Protein AF-A0A2A3YDX1-F1 (afdb_monomer_lite)

pLDDT: mean 82.92, std 11.19, range [50.38, 96.31]

Radius of gyration: 24.69 Å; chains: 1; bounding box: 60×37×72 Å

Foldseek 3Di:
DDPDDPVRVVVCVVVVVVVVVVVVVVVVVVVVVVVVVVVLVVVLVQLLCLLQQDDDPPHGDDLVSNLVSLLVLLVSLLVDVVSVVVNLVSLVVSLVVLVVDPDPSSVSSNVSSVVSNVSNVVCVVVVPD

Structure (mmCIF, N/CA/C/O backbone):
data_AF-A0A2A3YDX1-F1
#
_entry.id   AF-A0A2A3YDX1-F1
#
loop_
_atom_site.group_PDB
_atom_site.id
_atom_site.type_symbol
_atom_site.label_atom_id
_atom_site.label_alt_id
_atom_site.label_comp_id
_atom_site.label_asym_id
_atom_site.label_entity_id
_atom_site.label_seq_id
_atom_site.pdbx_PDB_ins_code
_atom_site.Cartn_x
_atom_site.Cartn_y
_atom_site.Cartn_z
_atom_site.occupancy
_atom_site.B_iso_or_equiv
_atom_site.auth_seq_id
_atom_site.auth_comp_id
_atom_site.auth_asym_id
_atom_site.auth_atom_id
_atom_site.pdbx_PDB_model_num
ATOM 1 N N . MET A 1 1 ? -28.338 -17.260 52.383 1.00 50.38 1 MET A N 1
ATOM 2 C CA . MET A 1 1 ? -29.491 -17.445 51.482 1.00 50.38 1 MET A CA 1
ATOM 3 C C . MET A 1 1 ? -30.016 -16.047 51.216 1.00 50.38 1 MET A C 1
ATOM 5 O O . MET A 1 1 ? -30.399 -15.392 52.172 1.00 50.38 1 MET A O 1
ATOM 9 N N . PHE A 1 2 ? -29.828 -15.515 50.007 1.00 51.97 2 PHE A N 1
ATOM 10 C CA . PHE A 1 2 ? -30.260 -14.153 49.682 1.00 51.97 2 PHE A CA 1
ATOM 11 C C . PHE A 1 2 ? -31.759 -14.204 49.363 1.00 51.97 2 PHE A C 1
ATOM 13 O O . PHE A 1 2 ? -32.132 -14.777 48.342 1.00 51.97 2 PHE A O 1
ATOM 20 N N . ASP A 1 3 ? -32.601 -13.673 50.253 1.00 59.47 3 ASP A N 1
ATOM 21 C CA . ASP A 1 3 ? -34.030 -13.461 49.990 1.00 59.47 3 ASP A CA 1
ATOM 22 C C . ASP A 1 3 ? -34.169 -12.280 49.024 1.00 59.47 3 ASP A C 1
ATOM 24 O O . ASP A 1 3 ? -34.226 -11.125 49.436 1.00 59.47 3 ASP A O 1
ATOM 28 N N . MET A 1 4 ? -34.143 -12.571 47.723 1.00 60.75 4 MET A N 1
ATOM 29 C CA . MET A 1 4 ? -34.443 -11.590 46.682 1.00 60.75 4 MET A CA 1
ATOM 30 C C . MET A 1 4 ? -35.931 -11.641 46.345 1.00 60.75 4 MET A C 1
ATOM 32 O O . MET A 1 4 ? -36.478 -12.710 46.063 1.00 60.75 4 MET A O 1
ATOM 36 N N . ASN A 1 5 ? -36.585 -10.481 46.320 1.00 73.88 5 ASN A N 1
ATOM 37 C CA . ASN A 1 5 ? -37.975 -10.385 45.876 1.00 73.88 5 ASN A CA 1
ATOM 38 C C . ASN A 1 5 ? -38.055 -10.635 44.355 1.00 73.88 5 ASN A C 1
ATOM 40 O O . ASN A 1 5 ? -37.129 -10.322 43.608 1.00 73.88 5 ASN A O 1
ATOM 44 N N . THR A 1 6 ? -39.181 -11.157 43.864 1.00 67.25 6 THR A N 1
ATOM 45 C CA . THR A 1 6 ? -39.428 -11.483 42.445 1.00 67.25 6 THR A CA 1
ATOM 46 C C . THR A 1 6 ? -39.065 -10.331 41.491 1.00 67.25 6 THR A C 1
ATOM 48 O O . THR A 1 6 ? -38.563 -10.569 40.396 1.00 67.25 6 THR A O 1
ATOM 51 N N . GLY A 1 7 ? -39.247 -9.073 41.919 1.00 60.12 7 GLY A N 1
ATOM 52 C CA . GLY A 1 7 ? -38.838 -7.883 41.159 1.00 60.12 7 GLY A CA 1
ATOM 53 C C . GLY A 1 7 ? -37.319 -7.685 41.044 1.00 60.12 7 GLY A C 1
ATOM 54 O O . GLY A 1 7 ? -36.833 -7.267 39.996 1.00 60.12 7 GLY A O 1
ATOM 55 N N . GLU A 1 8 ? -36.548 -8.041 42.071 1.00 58.56 8 GLU A N 1
ATOM 56 C CA . GLU A 1 8 ? -35.080 -7.962 42.060 1.00 58.56 8 GLU A CA 1
ATOM 57 C C . GLU A 1 8 ? -34.471 -9.066 41.187 1.00 58.56 8 GLU A C 1
ATOM 59 O O . GLU A 1 8 ? -33.494 -8.831 40.478 1.00 58.56 8 GLU A O 1
ATOM 64 N N . ILE A 1 9 ? -35.095 -10.249 41.161 1.00 61.47 9 ILE A N 1
ATOM 65 C CA . ILE A 1 9 ? -34.706 -11.366 40.284 1.00 61.47 9 ILE A CA 1
ATOM 66 C C . ILE A 1 9 ? -34.853 -10.971 38.806 1.00 61.47 9 ILE A C 1
ATOM 68 O O . ILE A 1 9 ? -33.957 -11.228 38.001 1.00 61.47 9 ILE A O 1
ATOM 72 N N . VAL A 1 10 ? -35.946 -10.291 38.449 1.00 61.84 10 VAL A N 1
ATOM 73 C CA . VAL A 1 10 ? -36.193 -9.818 37.076 1.00 61.84 10 VAL A CA 1
ATOM 74 C C . VAL A 1 10 ? -35.202 -8.722 36.667 1.00 61.84 10 VAL A C 1
ATOM 76 O O . VAL A 1 10 ? -34.697 -8.754 35.546 1.00 61.84 10 VAL A O 1
ATOM 79 N N . ILE A 1 11 ? -34.857 -7.793 37.568 1.00 61.94 11 ILE A N 1
ATOM 80 C CA . ILE A 1 11 ? -33.863 -6.737 37.299 1.00 61.94 11 ILE A CA 1
ATOM 81 C C . ILE A 1 11 ? -32.460 -7.325 37.109 1.00 61.94 11 ILE A C 1
ATOM 83 O O . ILE A 1 11 ? -31.754 -6.920 36.187 1.00 61.94 11 ILE A O 1
ATOM 87 N N . VAL A 1 12 ? -32.056 -8.303 37.926 1.00 62.94 12 VAL A N 1
ATOM 88 C CA . VAL A 1 12 ? -30.748 -8.965 37.788 1.00 62.94 12 VAL A CA 1
ATOM 89 C C . VAL A 1 12 ? -30.669 -9.781 36.494 1.00 62.94 12 VAL A C 1
ATOM 91 O O . VAL A 1 12 ? -29.654 -9.720 35.799 1.00 62.94 12 VAL A O 1
ATOM 94 N N . LEU A 1 13 ? -31.741 -10.485 36.113 1.00 61.59 13 LEU A N 1
ATOM 95 C CA . LEU A 1 13 ? -31.802 -11.230 34.849 1.00 61.59 13 LEU A CA 1
ATOM 96 C C . LEU A 1 13 ? -31.767 -10.302 33.623 1.00 61.59 13 LEU A C 1
ATOM 98 O O . LEU A 1 13 ? -30.985 -10.534 32.698 1.00 61.59 13 LEU A O 1
ATOM 102 N N . LEU A 1 14 ? -32.556 -9.223 33.623 1.00 62.81 14 LEU A N 1
ATOM 103 C CA . LEU A 1 14 ? -32.562 -8.241 32.534 1.00 62.81 14 LEU A CA 1
ATOM 104 C C . LEU A 1 14 ? -31.230 -7.482 32.453 1.00 62.81 14 LEU A C 1
ATOM 106 O O . LEU A 1 14 ? -30.661 -7.362 31.368 1.00 62.81 14 LEU A O 1
ATOM 110 N N . GLY A 1 15 ? -30.678 -7.052 33.589 1.00 64.62 15 GLY A N 1
ATOM 111 C CA . GLY A 1 15 ? -29.380 -6.380 33.662 1.00 64.62 15 GLY A CA 1
ATOM 112 C C . GLY A 1 15 ? -28.228 -7.271 33.192 1.00 64.62 15 GLY A C 1
ATOM 113 O O . GLY A 1 15 ? -27.413 -6.842 32.376 1.00 64.62 15 GLY A O 1
ATOM 114 N N . GLY A 1 16 ? -28.198 -8.535 33.623 1.00 68.25 16 GLY A N 1
ATOM 115 C CA . GLY A 1 16 ? -27.203 -9.514 33.182 1.00 68.25 16 GLY A CA 1
ATOM 116 C C . GLY A 1 16 ? -27.280 -9.804 31.681 1.00 68.25 16 GLY A C 1
ATOM 117 O O . GLY A 1 16 ? -26.248 -9.850 31.012 1.00 68.25 16 GLY A O 1
ATOM 118 N N . SER A 1 17 ? -28.491 -9.925 31.126 1.00 73.31 17 SER A N 1
ATOM 119 C CA . SER A 1 17 ? -28.686 -10.161 29.688 1.00 73.31 17 SER A CA 1
ATOM 120 C C . SER A 1 17 ? -28.241 -8.977 28.817 1.00 73.31 17 SER A C 1
ATOM 122 O O . SER A 1 17 ? -27.595 -9.182 27.789 1.00 73.31 17 SER A O 1
ATOM 124 N N . LEU A 1 18 ? -28.489 -7.738 29.257 1.00 75.19 18 LEU A N 1
ATOM 125 C CA . LEU A 1 18 ? -28.036 -6.523 28.572 1.00 75.19 18 LEU A CA 1
ATOM 126 C C . LEU A 1 18 ? -26.511 -6.369 28.618 1.00 75.19 18 LEU A C 1
ATOM 128 O O . LEU A 1 18 ? -25.897 -6.036 27.604 1.00 75.19 18 LEU A O 1
ATOM 132 N N . ILE A 1 19 ? -25.887 -6.654 29.766 1.00 75.38 19 ILE A N 1
ATOM 133 C CA . ILE A 1 19 ? -24.423 -6.641 29.905 1.00 75.38 19 ILE A CA 1
ATOM 134 C C . ILE A 1 19 ? -23.798 -7.721 29.013 1.00 75.38 19 ILE A C 1
ATOM 136 O O . ILE A 1 19 ? -22.836 -7.441 28.299 1.00 75.38 19 ILE A O 1
ATOM 140 N N . GLY A 1 20 ? -24.369 -8.930 28.998 1.00 75.31 20 GLY A N 1
ATOM 141 C CA . GLY A 1 20 ? -23.942 -10.009 28.108 1.00 75.31 20 GLY A CA 1
ATOM 142 C C . GLY A 1 20 ? -24.018 -9.604 26.635 1.00 75.31 20 GLY A C 1
ATOM 143 O O . GLY A 1 20 ? -23.028 -9.723 25.915 1.00 75.31 20 GLY A O 1
ATOM 144 N N . ALA A 1 21 ? -25.148 -9.038 26.203 1.00 75.75 21 ALA A N 1
ATOM 145 C CA . ALA A 1 21 ? -25.335 -8.559 24.835 1.00 75.75 21 ALA A CA 1
ATOM 146 C C . ALA A 1 21 ? -24.336 -7.452 24.452 1.00 75.75 21 ALA A C 1
ATOM 148 O O . ALA A 1 21 ? -23.767 -7.486 23.359 1.00 75.75 21 ALA A O 1
ATOM 149 N N . LEU A 1 22 ? -24.071 -6.500 25.355 1.00 79.56 22 LEU A N 1
ATOM 150 C CA . LEU A 1 22 ? -23.093 -5.434 25.134 1.00 79.56 22 LEU A CA 1
ATOM 151 C C . LEU A 1 22 ? -21.670 -5.989 25.001 1.00 79.56 22 LEU A C 1
ATOM 153 O O . LEU A 1 22 ? -20.940 -5.596 24.093 1.00 79.56 22 LEU A O 1
ATOM 157 N N . LEU A 1 23 ? -21.274 -6.920 25.871 1.00 76.06 23 LEU A N 1
ATOM 158 C CA . LEU A 1 23 ? -19.959 -7.557 25.803 1.00 76.06 23 LEU A CA 1
ATOM 159 C C . LEU A 1 23 ? -19.790 -8.350 24.504 1.00 76.06 23 LEU A C 1
ATOM 161 O O . LEU A 1 23 ? -18.762 -8.206 23.846 1.00 76.06 23 LEU A O 1
ATOM 165 N N . THR A 1 24 ? -20.801 -9.119 24.091 1.00 81.69 24 THR A N 1
ATOM 166 C CA . THR A 1 24 ? -20.793 -9.837 22.807 1.00 81.69 24 THR A CA 1
ATOM 167 C C . THR A 1 24 ? -20.725 -8.880 21.618 1.00 81.69 24 THR A C 1
ATOM 169 O O . THR A 1 24 ? -19.985 -9.127 20.668 1.00 81.69 24 THR A O 1
ATOM 172 N N . TYR A 1 25 ? -21.441 -7.756 21.661 1.00 78.56 25 TYR A N 1
ATOM 173 C CA . TYR A 1 25 ? -21.353 -6.730 20.624 1.00 78.56 25 TYR A CA 1
ATOM 174 C C . TYR A 1 25 ? -19.947 -6.112 20.549 1.00 78.56 25 TYR A C 1
ATOM 176 O O . TYR A 1 25 ? -19.374 -5.976 19.465 1.00 78.56 25 TYR A O 1
ATOM 184 N N . LEU A 1 26 ? -19.341 -5.783 21.692 1.00 76.19 26 LEU A N 1
ATOM 185 C CA . LEU A 1 26 ? -17.984 -5.234 21.753 1.00 76.19 26 LEU A CA 1
ATOM 186 C C . LEU A 1 26 ? -16.928 -6.236 21.264 1.00 76.19 26 LEU A C 1
ATOM 188 O O . LEU A 1 26 ? -15.986 -5.849 20.573 1.00 76.19 26 LEU A O 1
ATOM 192 N N . THR A 1 27 ? -17.063 -7.524 21.579 1.00 79.88 27 THR A N 1
ATOM 193 C CA . THR A 1 27 ? -16.132 -8.549 21.084 1.00 79.88 27 THR A CA 1
ATOM 194 C C . THR A 1 27 ? -16.317 -8.806 19.591 1.00 79.88 27 THR A C 1
ATOM 196 O O . THR A 1 27 ? -15.327 -8.822 18.861 1.00 79.88 27 THR A O 1
ATOM 199 N N . ALA A 1 28 ? -17.557 -8.907 19.107 1.00 74.31 28 ALA A N 1
ATOM 200 C CA . ALA A 1 28 ? -17.856 -9.105 17.690 1.00 74.31 28 ALA A CA 1
ATOM 201 C C . ALA A 1 28 ? -17.382 -7.927 16.821 1.00 74.31 28 ALA A C 1
ATOM 203 O O . ALA A 1 28 ? -16.804 -8.127 15.752 1.00 74.31 28 ALA A O 1
ATOM 204 N N . THR A 1 29 ? -17.561 -6.688 17.289 1.00 82.38 29 THR A N 1
ATOM 205 C CA . THR A 1 29 ? -17.070 -5.495 16.578 1.00 82.38 29 THR A CA 1
ATOM 206 C C . THR A 1 29 ? -15.543 -5.427 16.545 1.00 82.38 29 THR A C 1
ATOM 208 O O . THR A 1 29 ? -14.973 -5.061 15.514 1.00 82.38 29 THR A O 1
ATOM 211 N N . ARG A 1 30 ? -14.860 -5.835 17.624 1.00 82.62 30 ARG A N 1
ATOM 212 C CA . ARG A 1 30 ? -13.392 -5.956 17.648 1.00 82.62 30 ARG A CA 1
ATOM 213 C C . ARG A 1 30 ? -12.888 -7.032 16.690 1.00 82.62 30 ARG A C 1
ATOM 215 O O . ARG A 1 30 ? -11.936 -6.762 15.960 1.00 82.62 30 ARG A O 1
ATOM 222 N N . ASP A 1 31 ? -13.525 -8.202 16.653 1.00 86.50 31 ASP A N 1
ATOM 223 C CA . ASP A 1 31 ? -13.165 -9.275 15.717 1.00 86.50 31 ASP A CA 1
ATOM 224 C C . ASP A 1 31 ? -13.343 -8.820 14.263 1.00 86.50 31 ASP A C 1
ATOM 226 O O . ASP A 1 31 ? -12.435 -8.948 13.441 1.00 86.50 31 ASP A O 1
ATOM 230 N N . LEU A 1 32 ? -14.468 -8.170 13.952 1.00 84.62 32 LEU A N 1
ATOM 231 C CA . LEU A 1 32 ? -14.715 -7.629 12.618 1.00 84.62 32 LEU A CA 1
ATOM 232 C C . LEU A 1 32 ? -13.668 -6.579 12.216 1.00 84.62 32 LEU A C 1
ATOM 234 O O . LEU A 1 32 ? -13.176 -6.593 11.086 1.00 84.62 32 LEU A O 1
ATOM 238 N N . ALA A 1 33 ? -13.301 -5.679 13.133 1.00 82.31 33 ALA A N 1
ATOM 239 C CA . ALA A 1 33 ? -12.265 -4.680 12.888 1.00 82.31 33 ALA A CA 1
ATOM 240 C C . ALA A 1 33 ? -10.888 -5.322 12.645 1.00 82.31 33 ALA A C 1
ATOM 242 O O . ALA A 1 33 ? -10.161 -4.891 11.748 1.00 82.31 33 ALA A O 1
ATOM 243 N N . LEU A 1 34 ? -10.538 -6.365 13.405 1.00 83.56 34 LEU A N 1
ATOM 244 C CA . LEU A 1 34 ? -9.297 -7.122 13.224 1.00 83.56 34 LEU A CA 1
ATOM 245 C C . LEU A 1 34 ? -9.271 -7.848 11.878 1.00 83.56 34 LEU A C 1
ATOM 247 O O . LEU A 1 34 ? -8.295 -7.712 11.144 1.00 83.56 34 LEU A O 1
ATOM 251 N N . ARG A 1 35 ? -10.353 -8.538 11.501 1.00 88.69 35 ARG A N 1
ATOM 252 C CA . ARG A 1 35 ? -10.465 -9.211 10.196 1.00 88.69 35 ARG A CA 1
ATOM 253 C C . ARG A 1 35 ? -10.277 -8.245 9.037 1.00 88.69 35 ARG A C 1
ATOM 255 O O . ARG A 1 35 ? -9.497 -8.534 8.135 1.00 88.69 35 ARG A O 1
ATOM 262 N N . ARG A 1 36 ? -10.932 -7.081 9.085 1.00 86.56 36 ARG A N 1
ATOM 263 C CA . ARG A 1 36 ? -10.769 -6.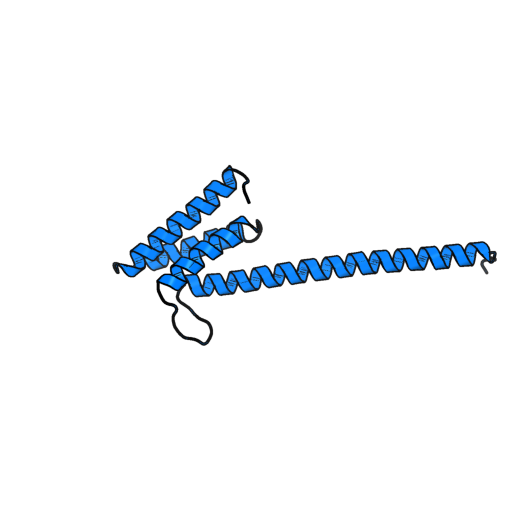036 8.062 1.00 86.56 36 ARG A CA 1
ATOM 264 C C . ARG A 1 36 ? -9.322 -5.560 7.973 1.00 86.56 36 ARG A C 1
ATOM 266 O O . ARG A 1 36 ? -8.795 -5.444 6.876 1.00 86.56 36 ARG A O 1
ATOM 273 N N . ARG A 1 37 ? -8.650 -5.347 9.111 1.00 85.75 37 ARG A N 1
ATOM 274 C CA . ARG A 1 37 ? -7.225 -4.976 9.121 1.00 85.75 37 ARG A CA 1
ATOM 275 C C . ARG A 1 37 ? -6.336 -6.060 8.522 1.00 85.75 37 ARG A C 1
ATOM 277 O O . ARG A 1 37 ? -5.472 -5.737 7.716 1.00 85.75 37 ARG A O 1
ATOM 284 N N . MET A 1 38 ? -6.548 -7.326 8.881 1.00 87.81 38 MET A N 1
ATOM 285 C CA . MET A 1 38 ? -5.783 -8.433 8.300 1.00 87.81 38 MET A CA 1
ATOM 286 C C . MET A 1 38 ? -5.993 -8.530 6.787 1.00 87.81 38 MET A C 1
ATOM 288 O O . MET A 1 38 ? -5.026 -8.719 6.058 1.00 87.81 38 MET A O 1
ATOM 292 N N . GLN A 1 39 ? -7.227 -8.339 6.309 1.00 90.88 39 GLN A N 1
ATOM 293 C CA . GLN A 1 39 ? -7.529 -8.295 4.876 1.00 90.88 39 GLN A CA 1
ATOM 294 C C . GLN A 1 39 ? -6.792 -7.150 4.172 1.00 90.88 39 GLN A C 1
ATOM 296 O O . GLN A 1 39 ? -6.198 -7.373 3.122 1.00 90.88 39 GLN A O 1
ATOM 301 N N . THR A 1 40 ? -6.769 -5.945 4.750 1.00 88.38 40 THR A N 1
ATOM 302 C CA . THR A 1 40 ? -6.011 -4.820 4.182 1.00 88.38 40 THR A CA 1
ATOM 303 C C . THR A 1 40 ? -4.514 -5.125 4.110 1.00 88.38 40 THR A C 1
ATOM 305 O O . THR A 1 40 ? -3.881 -4.818 3.103 1.00 88.38 40 THR A O 1
ATOM 308 N N . ILE A 1 41 ? -3.945 -5.753 5.145 1.00 89.44 41 ILE A N 1
ATOM 309 C CA . ILE A 1 41 ? -2.528 -6.147 5.167 1.00 89.44 41 ILE A CA 1
ATOM 310 C C . ILE A 1 41 ? -2.233 -7.193 4.085 1.00 89.44 41 ILE A C 1
ATOM 312 O O . ILE A 1 41 ? -1.256 -7.049 3.358 1.00 89.44 41 ILE A O 1
ATOM 316 N N . ASP A 1 42 ? -3.079 -8.212 3.939 1.00 91.25 42 ASP A N 1
ATOM 317 C CA . ASP A 1 42 ? -2.918 -9.235 2.899 1.00 91.25 42 ASP A CA 1
ATOM 318 C C . ASP A 1 42 ? -2.982 -8.620 1.491 1.00 91.25 42 ASP A C 1
ATOM 320 O O . ASP A 1 42 ? -2.112 -8.859 0.653 1.00 91.25 42 ASP A O 1
ATOM 324 N N . ILE A 1 43 ? -3.951 -7.730 1.249 1.00 91.00 43 ILE A N 1
ATOM 325 C CA . ILE A 1 43 ? -4.041 -6.971 -0.006 1.00 91.00 43 ILE A CA 1
ATOM 326 C C . ILE A 1 43 ? -2.767 -6.148 -0.226 1.00 91.00 43 ILE A C 1
ATOM 328 O O . ILE A 1 43 ? -2.205 -6.182 -1.320 1.00 91.00 43 ILE A O 1
ATOM 332 N N . PHE A 1 44 ? -2.282 -5.446 0.800 1.00 92.25 44 PHE A N 1
ATOM 333 C CA . PHE A 1 44 ? -1.059 -4.653 0.717 1.00 92.25 44 PHE A CA 1
ATOM 334 C C . PHE A 1 44 ? 0.155 -5.507 0.323 1.00 92.25 44 PHE A C 1
ATOM 336 O O . PHE A 1 44 ? 0.896 -5.120 -0.579 1.00 92.25 44 PHE A O 1
ATOM 343 N N . LEU A 1 45 ? 0.332 -6.685 0.928 1.00 90.88 45 LEU A N 1
ATOM 344 C CA . LEU A 1 45 ? 1.441 -7.590 0.608 1.00 90.88 45 LEU A CA 1
ATOM 345 C C . LEU A 1 45 ? 1.364 -8.120 -0.829 1.00 90.88 45 LEU A C 1
ATOM 347 O O . LEU A 1 45 ? 2.377 -8.152 -1.527 1.00 90.88 45 LEU A O 1
ATOM 351 N N . ARG A 1 46 ? 0.166 -8.461 -1.315 1.00 90.50 46 ARG A N 1
ATOM 352 C CA . ARG A 1 46 ? -0.033 -8.884 -2.714 1.00 90.50 46 ARG A CA 1
ATOM 353 C C . ARG A 1 46 ? 0.268 -7.760 -3.702 1.00 90.50 46 ARG A C 1
ATOM 355 O O . ARG A 1 46 ? 0.877 -7.987 -4.745 1.00 90.50 46 ARG A O 1
ATOM 362 N N . VAL A 1 47 ? -0.147 -6.534 -3.384 1.00 91.44 47 VAL A N 1
ATOM 363 C CA . VAL A 1 47 ? 0.174 -5.349 -4.194 1.00 91.44 47 VAL A CA 1
ATOM 364 C C . VAL A 1 47 ? 1.681 -5.084 -4.179 1.00 91.44 47 VAL A C 1
ATOM 366 O O . VAL A 1 47 ? 2.252 -4.781 -5.224 1.00 91.44 47 VAL A O 1
ATOM 369 N N . ALA A 1 48 ? 2.347 -5.275 -3.039 1.00 89.25 48 ALA A N 1
ATOM 370 C CA . ALA A 1 48 ? 3.795 -5.144 -2.937 1.00 89.25 48 ALA A CA 1
ATOM 371 C C . ALA A 1 48 ? 4.555 -6.169 -3.777 1.00 89.25 48 ALA A C 1
ATOM 373 O O . ALA A 1 48 ? 5.471 -5.788 -4.505 1.00 89.25 48 ALA A O 1
ATOM 374 N N . ALA A 1 49 ? 4.138 -7.435 -3.764 1.00 87.81 49 ALA A N 1
ATOM 375 C CA . ALA A 1 49 ? 4.717 -8.457 -4.634 1.00 87.81 49 ALA A CA 1
ATOM 376 C C . ALA A 1 49 ? 4.604 -8.068 -6.120 1.00 87.81 49 ALA A C 1
ATOM 378 O O . ALA A 1 49 ? 5.596 -8.120 -6.854 1.00 87.81 49 ALA A O 1
ATOM 379 N N . ARG A 1 50 ? 3.432 -7.564 -6.538 1.00 89.81 50 ARG A N 1
ATOM 380 C CA . ARG A 1 50 ? 3.209 -7.088 -7.912 1.00 89.81 50 ARG A CA 1
ATOM 381 C C . ARG A 1 50 ? 4.067 -5.882 -8.272 1.00 89.81 50 ARG A C 1
ATOM 383 O O . ARG A 1 50 ? 4.581 -5.834 -9.381 1.00 89.81 50 ARG A O 1
ATOM 390 N N . ALA A 1 51 ? 4.283 -4.941 -7.357 1.00 87.25 51 ALA A N 1
ATOM 391 C CA . ALA A 1 51 ? 5.182 -3.809 -7.599 1.00 87.25 51 ALA A CA 1
ATOM 392 C C . ALA A 1 51 ? 6.639 -4.248 -7.863 1.00 87.25 51 ALA A C 1
ATOM 394 O O . ALA A 1 51 ? 7.373 -3.544 -8.548 1.00 87.25 51 ALA A O 1
ATOM 395 N N . HIS A 1 52 ? 7.041 -5.422 -7.364 1.00 83.31 52 HIS A N 1
ATOM 396 C CA . HIS A 1 52 ? 8.362 -6.020 -7.582 1.00 83.31 52 HIS A CA 1
ATOM 397 C C . HIS A 1 52 ? 8.455 -6.940 -8.811 1.00 83.31 52 HIS A C 1
ATOM 399 O O . HIS A 1 52 ? 9.492 -7.568 -9.019 1.00 83.31 52 HIS A O 1
ATOM 405 N N . GLY A 1 53 ? 7.405 -7.049 -9.626 1.00 78.94 53 GLY A N 1
ATOM 406 C CA . GLY A 1 53 ? 7.440 -7.905 -10.813 1.00 78.94 53 GLY A CA 1
ATOM 407 C C . GLY A 1 53 ? 6.981 -9.347 -10.586 1.00 78.94 53 GLY A C 1
ATOM 408 O O . GLY A 1 53 ? 6.926 -10.114 -11.547 1.00 78.94 53 GLY A O 1
ATOM 409 N N . TYR A 1 54 ? 6.591 -9.715 -9.362 1.00 77.44 54 TYR A N 1
ATOM 410 C CA . TYR A 1 54 ? 6.102 -11.056 -9.044 1.00 77.44 54 TYR A CA 1
ATOM 411 C C . TYR A 1 54 ? 4.569 -11.100 -9.129 1.00 77.44 54 TYR A C 1
ATOM 413 O O . TYR A 1 54 ? 3.884 -10.397 -8.384 1.00 77.44 54 TYR A O 1
ATOM 421 N N . ALA A 1 55 ? 4.014 -11.930 -10.018 1.00 72.06 55 ALA A N 1
ATOM 422 C CA . ALA A 1 55 ? 2.646 -12.422 -9.847 1.00 72.06 55 ALA A CA 1
ATOM 423 C C . ALA A 1 55 ? 2.711 -13.758 -9.111 1.00 72.06 55 ALA A C 1
ATOM 425 O O . ALA A 1 55 ? 3.672 -14.492 -9.303 1.00 72.06 55 ALA A O 1
ATOM 426 N N . ASP A 1 56 ? 1.681 -14.056 -8.315 1.00 71.94 56 ASP A N 1
ATOM 427 C CA . ASP A 1 56 ? 1.554 -15.278 -7.510 1.00 71.94 56 ASP A CA 1
ATOM 428 C C . ASP A 1 56 ? 1.864 -16.567 -8.320 1.00 71.94 56 ASP A C 1
ATOM 430 O O . ASP A 1 56 ? 3.009 -16.967 -8.493 1.00 71.94 56 ASP A O 1
ATOM 434 N N . GLU A 1 57 ? 0.840 -17.235 -8.854 1.00 68.50 57 GLU A N 1
ATOM 435 C CA . GLU A 1 57 ? 0.974 -18.492 -9.613 1.00 68.50 57 GLU A CA 1
ATOM 436 C C . GLU A 1 57 ? 1.007 -18.266 -11.138 1.00 68.50 57 GLU A C 1
ATOM 438 O O . GLU A 1 57 ? 1.057 -19.215 -11.916 1.00 68.50 57 GLU A O 1
ATOM 443 N N . ARG A 1 58 ? 0.933 -17.006 -11.593 1.00 62.31 58 ARG A N 1
ATOM 444 C CA . ARG A 1 58 ? 0.672 -16.643 -13.002 1.00 62.31 58 ARG A CA 1
ATOM 445 C C . ARG A 1 58 ? 1.894 -16.135 -13.778 1.00 62.31 58 ARG A C 1
ATOM 447 O O . ARG A 1 58 ? 1.741 -15.718 -14.922 1.00 62.31 58 ARG A O 1
ATOM 454 N N . GLY A 1 59 ? 3.089 -16.198 -13.191 1.00 66.81 59 GLY A N 1
ATOM 455 C CA . GLY A 1 59 ? 4.335 -15.754 -13.828 1.00 66.81 59 GLY A CA 1
ATOM 456 C C . GLY A 1 59 ? 4.671 -14.276 -13.571 1.00 66.81 59 GLY A C 1
ATOM 457 O O . GLY A 1 59 ? 4.092 -13.661 -12.683 1.00 66.81 59 GLY A O 1
ATOM 458 N N . PRO A 1 60 ? 5.649 -13.692 -14.282 1.00 79.12 60 PRO A N 1
ATOM 459 C CA . PRO A 1 60 ? 6.052 -12.302 -14.063 1.00 79.12 60 PRO A CA 1
ATOM 460 C C . PRO A 1 60 ? 4.957 -11.319 -14.500 1.00 79.12 60 PRO A C 1
ATOM 462 O O . PRO A 1 60 ? 4.308 -11.528 -15.525 1.00 79.12 60 PRO A O 1
ATOM 465 N N . VAL A 1 61 ? 4.780 -10.223 -13.754 1.00 84.50 61 VAL A N 1
ATOM 466 C CA . VAL A 1 61 ? 3.835 -9.159 -14.138 1.00 84.50 61 VAL A CA 1
ATOM 467 C C . VAL A 1 61 ? 4.440 -8.185 -15.147 1.00 84.50 61 VAL A C 1
ATOM 469 O O . VAL A 1 61 ? 5.630 -7.846 -15.101 1.00 84.50 61 VAL A O 1
ATOM 472 N N . GLY A 1 62 ? 3.594 -7.676 -16.042 1.00 88.25 62 GLY A N 1
ATOM 473 C CA . GLY A 1 62 ? 3.992 -6.675 -17.030 1.00 88.25 62 GLY A CA 1
ATOM 474 C C . GLY A 1 62 ? 4.326 -5.319 -16.395 1.00 88.25 62 GLY A C 1
ATOM 475 O O . GLY A 1 62 ? 3.846 -4.982 -15.316 1.00 88.25 62 GLY A O 1
ATOM 476 N N . LEU A 1 63 ? 5.102 -4.483 -17.094 1.00 89.31 63 LEU A N 1
ATOM 477 C CA . LEU A 1 63 ? 5.495 -3.150 -16.600 1.00 89.31 63 LEU A CA 1
ATOM 478 C C . LEU A 1 63 ? 4.293 -2.268 -16.219 1.00 89.31 63 LEU A C 1
ATOM 480 O O . LEU A 1 63 ? 4.352 -1.534 -15.237 1.00 89.31 63 LEU A O 1
ATOM 484 N N . GLY A 1 64 ? 3.194 -2.346 -16.977 1.00 88.50 64 GLY A N 1
ATOM 485 C CA . GLY A 1 64 ? 1.969 -1.600 -16.670 1.00 88.50 64 GLY A CA 1
ATOM 486 C C . GLY A 1 64 ? 1.324 -2.030 -15.350 1.00 88.50 64 GLY A C 1
ATOM 487 O O . GLY A 1 64 ? 0.868 -1.184 -14.586 1.00 88.50 64 GLY A O 1
ATOM 488 N N . GLU A 1 65 ? 1.349 -3.329 -15.045 1.00 89.75 65 GLU A N 1
ATOM 489 C CA . GLU A 1 65 ? 0.831 -3.872 -13.786 1.00 89.75 65 GLU A CA 1
ATOM 490 C C . GLU A 1 65 ? 1.711 -3.466 -12.601 1.00 89.75 65 GLU A C 1
ATOM 492 O O . GLU A 1 65 ? 1.185 -3.115 -11.548 1.00 89.75 65 GLU A O 1
ATOM 497 N N . GLN A 1 66 ? 3.036 -3.436 -12.785 1.00 92.50 66 GLN A N 1
ATOM 498 C CA . GLN A 1 66 ? 3.971 -2.951 -11.764 1.00 92.50 66 GLN A CA 1
ATOM 499 C C . GLN A 1 66 ? 3.712 -1.475 -11.438 1.00 92.50 66 GLN A C 1
ATOM 501 O O . GLN A 1 66 ? 3.582 -1.112 -10.270 1.00 92.50 66 GLN A O 1
ATOM 506 N N . VAL A 1 67 ? 3.554 -0.626 -12.462 1.00 93.81 67 VAL A N 1
ATOM 507 C CA . VAL A 1 67 ? 3.229 0.800 -12.284 1.00 93.81 67 VAL A CA 1
ATOM 508 C C . VAL A 1 67 ? 1.879 0.986 -11.587 1.00 93.81 67 VAL A C 1
ATOM 510 O O . VAL A 1 67 ? 1.778 1.776 -10.649 1.00 93.81 67 VAL A O 1
ATOM 513 N N . ALA A 1 68 ? 0.848 0.238 -11.985 1.00 93.75 68 ALA A N 1
ATOM 514 C CA . ALA A 1 68 ? -0.453 0.288 -11.321 1.00 93.75 68 ALA A CA 1
ATOM 515 C C . ALA A 1 68 ? -0.360 -0.143 -9.844 1.00 93.75 68 ALA A C 1
ATOM 517 O O . ALA A 1 68 ? -0.929 0.513 -8.970 1.00 93.75 68 ALA A O 1
ATOM 518 N N . ALA A 1 69 ? 0.401 -1.202 -9.552 1.00 93.94 69 ALA A N 1
ATOM 519 C CA . ALA A 1 69 ? 0.626 -1.683 -8.193 1.00 93.94 69 ALA A CA 1
ATOM 520 C C . ALA A 1 69 ? 1.363 -0.654 -7.318 1.00 93.94 69 ALA A C 1
ATOM 522 O O . ALA A 1 69 ? 1.023 -0.495 -6.149 1.00 93.94 69 ALA A O 1
ATOM 523 N N . ILE A 1 70 ? 2.312 0.097 -7.881 1.00 96.00 70 ILE A N 1
ATOM 524 C CA . ILE A 1 70 ? 3.019 1.186 -7.188 1.00 96.00 70 ILE A CA 1
ATOM 525 C C . ILE A 1 70 ? 2.053 2.288 -6.738 1.00 96.00 70 ILE A C 1
ATOM 527 O O . ILE A 1 70 ? 2.077 2.691 -5.573 1.00 96.00 70 ILE A O 1
ATOM 531 N N . TYR A 1 71 ? 1.165 2.748 -7.623 1.00 96.31 71 TYR A N 1
ATOM 532 C CA . TYR A 1 71 ? 0.174 3.765 -7.257 1.00 96.31 71 TYR A CA 1
ATOM 533 C C . TYR A 1 71 ? -0.860 3.238 -6.260 1.00 96.31 71 TYR A C 1
ATOM 535 O O . TYR A 1 71 ? -1.216 3.946 -5.318 1.00 96.31 71 TYR A O 1
ATOM 543 N N . LEU A 1 72 ? -1.295 1.985 -6.411 1.00 94.38 72 LEU A N 1
ATOM 544 C CA . LEU A 1 72 ? -2.200 1.351 -5.456 1.00 94.38 72 LEU A CA 1
ATOM 545 C C . LEU A 1 72 ? -1.551 1.204 -4.072 1.00 94.38 72 LEU A C 1
ATOM 547 O O . LEU A 1 72 ? -2.205 1.418 -3.055 1.00 94.38 72 LEU A O 1
ATOM 551 N N . MET A 1 73 ? -0.253 0.901 -4.016 1.00 93.50 73 MET A N 1
ATOM 552 C CA . MET A 1 73 ? 0.496 0.871 -2.762 1.00 93.50 73 MET A CA 1
ATOM 553 C C . MET A 1 73 ? 0.535 2.249 -2.097 1.00 93.50 73 MET A C 1
ATOM 555 O O . MET A 1 73 ? 0.358 2.335 -0.882 1.00 93.50 73 MET A O 1
ATOM 559 N N . ALA A 1 74 ? 0.740 3.319 -2.869 1.00 93.62 74 ALA A N 1
ATOM 560 C CA . ALA A 1 74 ? 0.709 4.678 -2.335 1.00 93.62 74 ALA A CA 1
ATOM 561 C C . ALA A 1 74 ? -0.675 5.077 -1.812 1.00 93.62 74 ALA A C 1
ATOM 563 O O . ALA A 1 74 ? -0.764 5.664 -0.736 1.00 93.62 74 ALA A O 1
ATOM 564 N N . ASP A 1 75 ? -1.749 4.715 -2.516 1.00 93.44 75 ASP A N 1
ATOM 565 C CA . ASP A 1 75 ? -3.119 4.933 -2.040 1.00 93.44 75 ASP A CA 1
ATOM 566 C C . ASP A 1 75 ? -3.391 4.170 -0.730 1.00 93.44 75 ASP A C 1
ATOM 568 O O . ASP A 1 75 ? -3.846 4.764 0.248 1.00 93.44 75 ASP A O 1
ATOM 572 N N . LEU A 1 76 ? -3.007 2.890 -0.644 1.00 91.25 76 LEU A N 1
ATOM 573 C CA . LEU A 1 76 ? -3.130 2.096 0.588 1.00 91.25 76 LEU A CA 1
ATOM 574 C C . LEU A 1 76 ? -2.310 2.685 1.749 1.00 91.25 76 LEU A C 1
ATOM 576 O O . LEU A 1 76 ? -2.801 2.766 2.876 1.00 91.25 76 LEU A O 1
ATOM 580 N N . ALA A 1 77 ? -1.082 3.134 1.478 1.00 90.94 77 ALA A N 1
ATOM 581 C CA . ALA A 1 77 ? -0.201 3.788 2.448 1.00 90.94 77 ALA A CA 1
ATOM 582 C C . ALA A 1 77 ? -0.740 5.150 2.924 1.00 90.94 77 ALA A C 1
ATOM 584 O O . ALA A 1 77 ? -0.459 5.580 4.050 1.00 90.94 77 ALA A O 1
ATOM 585 N N . ASN A 1 78 ? -1.509 5.832 2.074 1.00 91.12 78 ASN A N 1
ATOM 586 C CA . ASN A 1 78 ? -2.197 7.060 2.430 1.00 91.12 78 ASN A CA 1
ATOM 587 C C . ASN A 1 78 ? -3.415 6.775 3.293 1.00 91.12 78 ASN A C 1
ATOM 589 O O . ASN A 1 78 ? -3.487 7.335 4.379 1.00 91.12 78 ASN A O 1
ATOM 593 N N . ARG A 1 79 ? -4.303 5.867 2.878 1.00 88.44 79 ARG A N 1
ATOM 594 C CA . ARG A 1 79 ? -5.550 5.537 3.590 1.00 88.44 79 ARG A CA 1
ATOM 595 C C . ARG A 1 79 ? -5.325 4.896 4.957 1.00 88.44 79 ARG A C 1
ATOM 597 O O . ARG A 1 79 ? -6.098 5.148 5.880 1.00 88.44 79 ARG A O 1
ATOM 604 N N . ASP A 1 80 ? -4.279 4.084 5.108 1.00 87.62 80 ASP A N 1
ATOM 605 C CA . ASP A 1 80 ? -3.942 3.444 6.378 1.00 87.62 80 ASP A CA 1
ATOM 606 C C . ASP A 1 80 ? -2.593 3.934 6.920 1.00 87.62 80 ASP A C 1
ATOM 608 O O . ASP A 1 80 ? -1.510 3.562 6.457 1.00 87.62 80 ASP A O 1
ATOM 612 N N . LYS A 1 81 ? -2.655 4.732 7.994 1.00 86.56 81 LYS A N 1
ATOM 613 C CA . LYS A 1 81 ? -1.471 5.264 8.684 1.00 86.56 81 LYS A CA 1
ATOM 614 C C . LYS A 1 81 ? -0.489 4.185 9.155 1.00 86.56 81 LYS A C 1
ATOM 616 O O . LYS A 1 81 ? 0.699 4.479 9.284 1.00 86.56 81 LYS A O 1
ATOM 621 N N . TRP A 1 82 ? -0.957 2.965 9.431 1.00 86.69 82 TRP A N 1
ATOM 622 C CA . TRP A 1 82 ? -0.104 1.855 9.864 1.00 86.69 82 TRP A CA 1
ATOM 623 C C . TRP A 1 82 ? 0.716 1.288 8.707 1.00 86.69 82 TRP A C 1
ATOM 625 O O . TRP A 1 82 ? 1.845 0.848 8.915 1.00 86.69 82 TRP A O 1
ATOM 635 N N . LEU A 1 83 ? 0.184 1.359 7.485 1.00 89.94 83 LEU A N 1
ATOM 636 C CA . LEU A 1 83 ? 0.863 0.897 6.277 1.00 89.94 83 LEU A CA 1
ATOM 637 C C . LEU A 1 83 ? 1.828 1.937 5.721 1.00 89.94 83 LEU A C 1
ATOM 639 O O . LEU A 1 83 ? 2.736 1.577 4.982 1.00 89.94 83 LEU A O 1
ATOM 643 N N . ARG A 1 84 ? 1.699 3.213 6.101 1.00 90.94 84 ARG A N 1
ATOM 644 C CA . ARG A 1 84 ? 2.497 4.307 5.531 1.00 90.94 84 ARG A CA 1
ATOM 645 C C . ARG A 1 84 ? 4.003 4.050 5.536 1.00 90.94 84 ARG A C 1
ATOM 647 O O . ARG A 1 84 ? 4.651 4.168 4.500 1.00 90.94 84 ARG A O 1
ATOM 654 N N . LYS A 1 85 ? 4.569 3.681 6.691 1.00 92.25 85 LYS A N 1
ATOM 655 C CA . LYS A 1 85 ? 6.013 3.403 6.805 1.00 92.25 85 LYS A CA 1
ATOM 656 C C . LYS A 1 85 ? 6.427 2.197 5.961 1.00 92.25 85 LYS A C 1
ATOM 658 O O . LYS A 1 85 ? 7.469 2.247 5.317 1.00 92.25 85 LYS A O 1
ATOM 663 N N . ALA A 1 86 ? 5.606 1.147 5.949 1.00 91.94 86 ALA A N 1
ATOM 664 C CA . ALA A 1 86 ? 5.856 -0.047 5.149 1.00 91.94 86 ALA A CA 1
ATOM 665 C C . ALA A 1 86 ? 5.791 0.260 3.644 1.00 91.94 86 ALA A C 1
ATOM 667 O O . ALA A 1 86 ? 6.666 -0.168 2.900 1.00 91.94 86 ALA A O 1
ATOM 668 N N . GLY A 1 87 ? 4.814 1.061 3.210 1.00 92.31 87 GLY A N 1
ATOM 669 C CA . GLY A 1 87 ? 4.671 1.520 1.829 1.00 92.31 87 GLY A CA 1
ATOM 670 C C . GLY A 1 87 ? 5.865 2.351 1.371 1.00 92.31 87 GLY A C 1
ATOM 671 O O . GLY A 1 87 ? 6.447 2.052 0.336 1.00 92.31 87 GLY A O 1
ATOM 672 N N . ILE A 1 88 ? 6.300 3.334 2.169 1.00 94.06 88 ILE A N 1
ATOM 673 C CA . ILE A 1 88 ? 7.509 4.123 1.871 1.00 94.06 88 ILE A CA 1
ATOM 674 C C . ILE A 1 88 ? 8.743 3.216 1.773 1.00 94.06 88 ILE A C 1
ATOM 676 O O . ILE A 1 88 ? 9.528 3.356 0.837 1.00 94.06 88 ILE A O 1
ATOM 680 N N . GLY A 1 89 ? 8.904 2.278 2.713 1.00 91.88 89 GLY A N 1
ATOM 681 C CA . GLY A 1 89 ? 10.014 1.324 2.707 1.00 91.88 89 GLY A CA 1
ATOM 682 C C . GLY A 1 89 ? 10.035 0.454 1.449 1.00 91.88 89 GLY A C 1
ATOM 683 O O . GLY A 1 89 ? 11.062 0.373 0.779 1.00 91.88 89 GLY A O 1
ATOM 684 N N . HIS A 1 90 ? 8.894 -0.135 1.080 1.00 92.62 90 HIS A N 1
ATOM 685 C CA . HIS A 1 90 ? 8.787 -0.953 -0.129 1.00 92.62 90 HIS A CA 1
ATOM 686 C C . HIS A 1 90 ? 9.027 -0.152 -1.404 1.00 92.62 90 HIS A C 1
ATOM 688 O O . HIS A 1 90 ? 9.809 -0.581 -2.249 1.00 92.62 90 HIS A O 1
ATOM 694 N N . LEU A 1 91 ? 8.424 1.031 -1.530 1.00 93.31 91 LEU A N 1
ATOM 695 C CA . LEU A 1 91 ? 8.673 1.923 -2.660 1.00 93.31 91 LEU A CA 1
ATOM 696 C C . LEU A 1 91 ? 10.163 2.285 -2.763 1.00 93.31 91 LEU A C 1
ATOM 698 O O . LEU A 1 91 ? 10.725 2.256 -3.854 1.00 93.31 91 LEU A O 1
ATOM 702 N N . GLY A 1 92 ? 10.839 2.538 -1.639 1.00 92.38 92 GLY A N 1
ATOM 703 C CA . GLY A 1 92 ? 12.287 2.761 -1.610 1.00 92.38 92 GLY A CA 1
ATOM 704 C C . GLY A 1 92 ? 13.102 1.583 -2.160 1.00 92.38 92 GLY A C 1
ATOM 705 O O . GLY A 1 92 ? 14.032 1.786 -2.943 1.00 92.38 92 GLY A O 1
ATOM 706 N N . GLU A 1 93 ? 12.732 0.349 -1.818 1.00 91.00 93 GLU A N 1
ATOM 707 C CA . GLU A 1 93 ? 13.395 -0.850 -2.346 1.00 91.00 93 GLU A CA 1
ATOM 708 C C . GLU A 1 93 ? 13.112 -1.069 -3.841 1.00 91.00 93 GLU A C 1
ATOM 710 O O . GLU A 1 93 ? 14.039 -1.369 -4.598 1.00 91.00 93 GLU A O 1
ATOM 715 N N . VAL A 1 94 ? 11.875 -0.842 -4.305 1.00 89.44 94 VAL A N 1
ATOM 716 C CA . VAL A 1 94 ? 11.543 -0.880 -5.743 1.00 89.44 94 VAL A CA 1
ATOM 717 C C . VAL A 1 94 ? 12.374 0.153 -6.506 1.00 89.44 94 VAL A C 1
ATOM 719 O O . VAL A 1 94 ? 12.953 -0.174 -7.544 1.00 89.44 94 VAL A O 1
ATOM 722 N N . LEU A 1 95 ? 12.505 1.377 -5.982 1.00 91.44 95 LEU A N 1
ATOM 723 C CA . LEU A 1 95 ? 13.330 2.428 -6.582 1.00 91.44 95 LEU A CA 1
ATOM 724 C C . LEU A 1 95 ? 14.789 1.984 -6.713 1.00 91.44 95 LEU A C 1
ATOM 726 O O . LEU A 1 95 ? 15.388 2.121 -7.781 1.00 91.44 95 LEU A O 1
ATOM 730 N N . LYS A 1 96 ? 15.358 1.437 -5.636 1.00 89.94 96 LYS A N 1
ATOM 731 C CA . LYS A 1 96 ? 16.749 0.975 -5.582 1.00 89.94 96 LYS A CA 1
ATOM 732 C C . LYS A 1 96 ? 17.018 -0.177 -6.544 1.00 89.94 96 LYS A C 1
ATOM 734 O O . LYS A 1 96 ? 18.099 -0.233 -7.125 1.00 89.94 96 LYS A O 1
ATOM 739 N N . TRP A 1 97 ? 16.071 -1.098 -6.699 1.00 86.19 97 TRP A N 1
ATOM 740 C CA . TRP A 1 97 ? 16.182 -2.202 -7.649 1.00 86.19 97 TRP A CA 1
ATOM 741 C C . TRP A 1 97 ? 16.096 -1.710 -9.096 1.00 86.19 97 TRP A C 1
ATOM 743 O O . TRP A 1 97 ? 16.981 -1.998 -9.900 1.00 86.19 97 TRP A O 1
ATOM 753 N N . SER A 1 98 ? 15.087 -0.893 -9.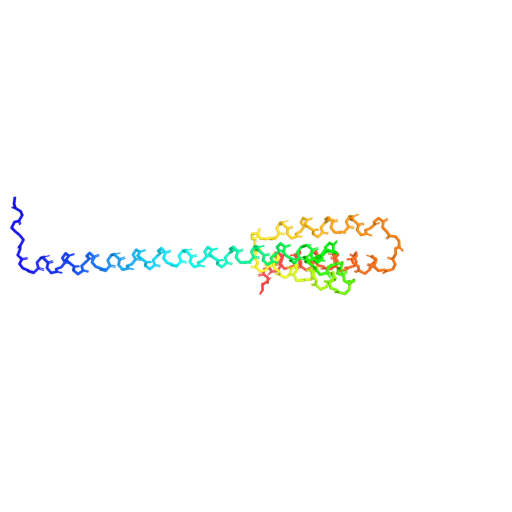392 1.00 86.00 98 SER A N 1
ATOM 754 C CA . SER A 1 98 ? 14.795 -0.407 -10.746 1.00 86.00 98 SER A CA 1
ATOM 755 C C . SER A 1 98 ? 15.885 0.526 -11.276 1.00 86.00 98 SER A C 1
ATOM 757 O O . SER A 1 98 ? 16.243 0.472 -12.447 1.00 86.00 98 SER A O 1
ATOM 759 N N . SER A 1 99 ? 16.495 1.327 -10.395 1.00 85.25 99 SER A N 1
ATOM 760 C CA . SER A 1 99 ? 17.561 2.274 -10.761 1.00 85.25 99 SER A 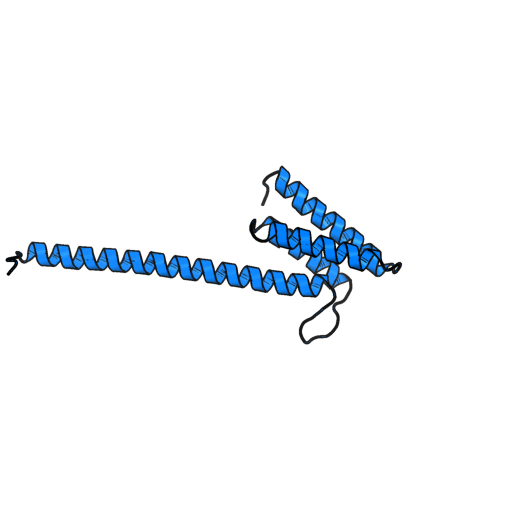CA 1
ATOM 761 C C . SER A 1 99 ? 18.888 1.606 -11.148 1.00 85.25 99 SER A C 1
ATOM 763 O O . SER A 1 99 ? 19.797 2.293 -11.600 1.00 85.25 99 SER A O 1
ATOM 765 N N . LYS A 1 100 ? 19.035 0.286 -10.962 1.00 84.88 100 LYS A N 1
ATOM 766 C CA . LYS A 1 100 ? 20.230 -0.464 -11.392 1.00 84.88 100 LYS A CA 1
ATOM 767 C C . LYS A 1 100 ? 20.182 -0.896 -12.859 1.00 84.88 100 LYS A C 1
ATOM 769 O O . LYS A 1 100 ? 21.156 -1.460 -13.347 1.00 84.88 100 LYS A O 1
ATOM 774 N N . SER A 1 101 ? 19.056 -0.700 -13.540 1.00 76.88 101 SER A N 1
ATOM 775 C CA . SER A 1 101 ? 18.851 -1.116 -14.926 1.00 76.88 101 SER A CA 1
ATOM 776 C C . SER A 1 101 ? 18.637 0.099 -15.823 1.00 76.88 101 SER A C 1
ATOM 778 O O . SER A 1 101 ? 17.815 0.955 -15.516 1.00 76.88 101 SER A O 1
ATOM 780 N N . GLU A 1 102 ? 19.321 0.137 -16.968 1.00 74.69 102 GLU A N 1
ATOM 781 C CA . GLU A 1 102 ? 19.188 1.204 -17.977 1.00 74.69 102 GLU A CA 1
ATOM 782 C C . GLU A 1 102 ? 18.053 0.951 -18.987 1.00 74.69 102 GLU A C 1
ATOM 784 O O . GLU A 1 102 ? 17.959 1.606 -20.022 1.00 74.69 102 GLU A O 1
ATOM 789 N N . SER A 1 103 ? 17.171 -0.018 -18.729 1.00 81.00 103 SER A N 1
ATOM 790 C CA . SER A 1 103 ? 16.067 -0.291 -19.652 1.00 81.00 103 SER A CA 1
ATOM 791 C C . SER A 1 103 ? 14.984 0.794 -19.574 1.00 81.00 103 SER A C 1
ATOM 793 O O . SER A 1 103 ? 14.557 1.193 -18.491 1.00 81.00 103 SER A O 1
ATOM 795 N N . ALA A 1 104 ? 14.455 1.212 -20.729 1.00 74.12 104 ALA A N 1
ATOM 796 C CA . ALA A 1 104 ? 13.371 2.203 -20.813 1.00 74.12 104 ALA A CA 1
ATOM 797 C C . ALA A 1 104 ? 12.110 1.804 -20.011 1.00 74.12 104 ALA A C 1
ATOM 799 O O . ALA A 1 104 ? 11.323 2.650 -19.590 1.00 74.12 104 ALA A O 1
ATOM 800 N N . GLY A 1 105 ? 11.906 0.503 -19.776 1.00 77.56 105 GLY A N 1
ATOM 801 C CA . GLY A 1 105 ? 10.840 0.006 -18.905 1.00 77.56 105 GLY A CA 1
ATOM 802 C C . GLY A 1 105 ? 11.058 0.329 -17.425 1.00 77.56 105 GLY A C 1
ATOM 803 O O . GLY A 1 105 ? 10.101 0.635 -16.716 1.00 77.56 105 GLY A O 1
ATOM 804 N N . GLN A 1 106 ? 12.308 0.316 -16.971 1.00 85.56 106 GLN A N 1
ATOM 805 C CA . GLN A 1 106 ? 12.677 0.579 -15.581 1.00 85.56 106 GLN A CA 1
ATOM 806 C C . GLN A 1 106 ? 12.654 2.073 -15.257 1.00 85.56 106 GLN A C 1
ATOM 808 O O . GLN A 1 106 ? 12.261 2.453 -14.158 1.00 85.56 106 GLN A O 1
ATOM 813 N N . GLU A 1 107 ? 12.927 2.939 -16.234 1.00 87.94 107 GLU A N 1
ATOM 814 C CA . GLU A 1 107 ? 12.746 4.388 -16.080 1.00 87.94 107 GLU A CA 1
ATOM 815 C C . GLU A 1 107 ? 11.287 4.759 -15.743 1.00 87.94 107 GLU A C 1
ATOM 817 O O . GLU A 1 107 ? 11.026 5.614 -14.888 1.00 87.94 107 GLU A O 1
ATOM 822 N N . ARG A 1 108 ? 10.316 4.060 -16.350 1.00 88.69 108 ARG A N 1
ATOM 823 C CA . ARG A 1 108 ? 8.886 4.242 -16.047 1.00 88.69 108 ARG A CA 1
ATOM 824 C C . ARG A 1 108 ? 8.554 3.838 -14.615 1.00 88.69 108 ARG A C 1
ATOM 826 O O . ARG A 1 108 ? 7.814 4.552 -13.942 1.00 88.69 108 ARG A O 1
ATOM 833 N N . ILE A 1 109 ? 9.127 2.733 -14.139 1.00 91.69 109 ILE A N 1
ATOM 834 C CA . ILE A 1 109 ? 8.964 2.274 -12.755 1.00 91.69 109 ILE A CA 1
ATOM 835 C C . ILE A 1 109 ? 9.581 3.288 -11.788 1.00 91.69 109 ILE A C 1
ATOM 837 O O . ILE A 1 109 ? 8.915 3.723 -10.853 1.00 91.69 109 ILE A O 1
ATOM 841 N N . VAL A 1 110 ? 10.812 3.741 -12.043 1.00 92.81 110 VAL A N 1
ATOM 842 C CA . VAL A 1 110 ? 11.492 4.770 -11.238 1.00 92.81 110 VAL A CA 1
ATOM 843 C C . VAL A 1 110 ? 10.651 6.044 -11.141 1.00 92.81 110 VAL A C 1
ATOM 845 O O . VAL A 1 110 ? 10.493 6.603 -10.054 1.00 92.81 110 VAL A O 1
ATOM 848 N N . THR A 1 111 ? 10.086 6.491 -12.262 1.00 94.50 111 THR A N 1
ATOM 849 C CA . THR A 1 111 ? 9.214 7.671 -12.310 1.00 94.50 111 THR A CA 1
ATOM 850 C C . THR A 1 111 ? 7.950 7.457 -11.484 1.00 94.50 111 THR A C 1
ATOM 852 O O . THR A 1 111 ? 7.639 8.282 -10.625 1.00 94.50 111 THR A O 1
ATOM 855 N N . ALA A 1 112 ? 7.271 6.322 -11.668 1.00 94.44 112 ALA A N 1
ATOM 856 C CA . ALA A 1 112 ? 6.069 5.981 -10.915 1.00 94.44 112 ALA A CA 1
ATOM 857 C C . ALA A 1 112 ? 6.332 5.941 -9.404 1.00 94.44 112 ALA A C 1
ATOM 859 O O . ALA A 1 112 ? 5.567 6.513 -8.630 1.00 94.44 112 ALA A O 1
ATOM 860 N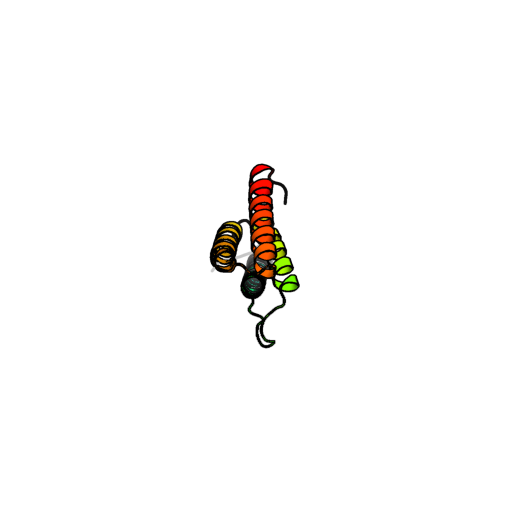 N . VAL A 1 113 ? 7.444 5.334 -8.978 1.00 95.06 113 VAL A N 1
ATOM 861 C CA . VAL A 1 113 ? 7.823 5.267 -7.562 1.00 95.06 113 VAL A CA 1
ATOM 862 C C . VAL A 1 113 ? 8.085 6.655 -6.982 1.00 95.06 113 VAL A C 1
ATOM 864 O O . VAL A 1 113 ? 7.606 6.965 -5.892 1.00 95.06 113 VAL A O 1
ATOM 867 N N . LYS A 1 114 ? 8.810 7.521 -7.701 1.00 95.81 114 LYS A N 1
ATOM 868 C CA . LYS A 1 114 ? 9.054 8.903 -7.256 1.00 95.81 114 LYS A CA 1
ATOM 869 C C . LYS A 1 114 ? 7.744 9.676 -7.095 1.00 95.81 114 LYS A C 1
ATOM 871 O O . LYS A 1 114 ? 7.555 10.329 -6.070 1.00 95.81 114 LYS A O 1
ATOM 876 N N . SER A 1 115 ? 6.827 9.564 -8.057 1.00 96.00 115 SER A N 1
ATOM 877 C CA . SER A 1 115 ? 5.499 10.181 -7.964 1.00 96.00 115 SER A CA 1
ATOM 878 C C . SER A 1 115 ? 4.687 9.626 -6.793 1.00 96.00 115 SER A C 1
ATOM 880 O O . SER A 1 115 ? 4.100 10.394 -6.038 1.00 96.00 115 SER A O 1
ATOM 882 N N . ALA A 1 116 ? 4.695 8.309 -6.592 1.00 95.25 116 ALA A N 1
ATOM 883 C CA . ALA A 1 116 ? 4.019 7.644 -5.483 1.00 95.25 116 ALA A CA 1
ATOM 884 C C . ALA A 1 116 ? 4.535 8.125 -4.113 1.00 95.25 116 ALA A C 1
ATOM 886 O O . ALA A 1 116 ? 3.744 8.452 -3.229 1.00 95.25 116 ALA A O 1
ATOM 887 N N . LEU A 1 117 ? 5.855 8.253 -3.946 1.00 95.31 117 LEU A N 1
ATOM 888 C CA . LEU A 1 117 ? 6.458 8.802 -2.728 1.00 95.31 117 LEU A CA 1
ATOM 889 C C . LEU A 1 117 ? 6.064 10.268 -2.498 1.00 95.31 117 LEU A C 1
ATOM 891 O O . LEU A 1 117 ? 5.737 10.644 -1.373 1.00 95.31 117 LEU A O 1
ATOM 895 N N . GLN A 1 118 ? 6.037 11.086 -3.553 1.00 94.81 118 GLN A N 1
ATOM 896 C CA . GLN A 1 118 ? 5.573 12.474 -3.467 1.00 94.81 118 GLN A CA 1
ATOM 897 C C . GLN A 1 118 ? 4.094 12.569 -3.084 1.00 94.81 118 GLN A C 1
ATOM 899 O O . GLN A 1 118 ? 3.734 13.436 -2.294 1.00 94.81 118 GLN A O 1
ATOM 904 N N . MET A 1 119 ? 3.240 11.679 -3.598 1.00 93.38 119 MET A N 1
ATOM 905 C CA . MET A 1 119 ? 1.830 11.610 -3.199 1.00 93.38 119 MET A CA 1
ATOM 906 C C . MET A 1 119 ? 1.686 11.301 -1.708 1.00 93.38 119 MET A C 1
ATOM 908 O O . MET A 1 119 ? 0.885 11.941 -1.029 1.00 93.38 119 MET A O 1
ATOM 912 N N . ILE A 1 120 ? 2.469 10.351 -1.186 1.00 91.81 120 ILE A N 1
ATOM 913 C CA . ILE A 1 120 ? 2.449 10.015 0.244 1.00 91.81 120 ILE A CA 1
ATOM 914 C C . ILE A 1 120 ? 2.907 11.204 1.092 1.00 91.81 120 ILE A C 1
ATOM 916 O O . ILE A 1 120 ? 2.290 11.525 2.108 1.00 91.81 120 ILE A O 1
ATOM 920 N N . GLU A 1 121 ? 3.978 11.877 0.675 1.00 90.94 121 GLU A N 1
ATOM 921 C CA . GLU A 1 121 ? 4.512 13.021 1.410 1.00 90.94 121 GLU A CA 1
ATOM 922 C C . GLU A 1 121 ? 3.566 14.227 1.362 1.00 90.94 121 GLU A C 1
ATOM 924 O O . GLU A 1 121 ? 3.305 14.844 2.393 1.00 90.94 121 GLU A O 1
ATOM 929 N N . LYS A 1 122 ? 2.975 14.524 0.200 1.00 90.62 122 LYS A N 1
ATOM 930 C CA . LYS A 1 122 ? 1.979 15.591 0.057 1.00 90.62 122 LYS A CA 1
ATOM 931 C C . LYS A 1 122 ? 0.782 15.354 0.977 1.00 90.62 122 LYS A C 1
ATOM 933 O O . LYS A 1 122 ? 0.445 16.242 1.754 1.00 90.62 122 LYS A O 1
ATOM 938 N N . ASN A 1 123 ? 0.195 14.157 0.949 1.00 87.31 123 ASN A N 1
ATOM 939 C CA . ASN A 1 123 ? -0.971 13.826 1.774 1.00 87.31 123 ASN A CA 1
ATOM 940 C C . ASN A 1 123 ? -0.626 13.784 3.271 1.00 87.31 123 ASN A C 1
ATOM 942 O O . ASN A 1 123 ? -1.466 14.072 4.124 1.00 87.31 123 ASN A O 1
ATOM 946 N N . ARG A 1 124 ? 0.634 13.491 3.625 1.00 82.06 124 ARG A N 1
ATOM 947 C CA . ARG A 1 124 ? 1.127 13.633 5.002 1.00 82.06 124 ARG A CA 1
ATOM 948 C C . ARG A 1 124 ? 1.096 15.085 5.478 1.00 82.06 124 ARG A C 1
ATOM 950 O O . ARG A 1 124 ? 0.784 15.303 6.646 1.00 82.06 124 ARG A O 1
ATOM 957 N N . VAL A 1 125 ? 1.434 16.034 4.608 1.00 76.44 125 VAL A N 1
ATOM 958 C CA . VAL A 1 125 ? 1.475 17.469 4.926 1.00 76.44 125 VAL A CA 1
ATOM 959 C C . VAL A 1 125 ? 0.078 18.092 4.905 1.00 76.44 125 VAL A C 1
ATOM 961 O O . VAL A 1 125 ? -0.237 18.872 5.798 1.00 76.44 125 VAL A O 1
ATOM 964 N N . THR A 1 126 ? -0.768 17.745 3.930 1.00 77.62 126 THR A N 1
ATOM 965 C CA . THR A 1 126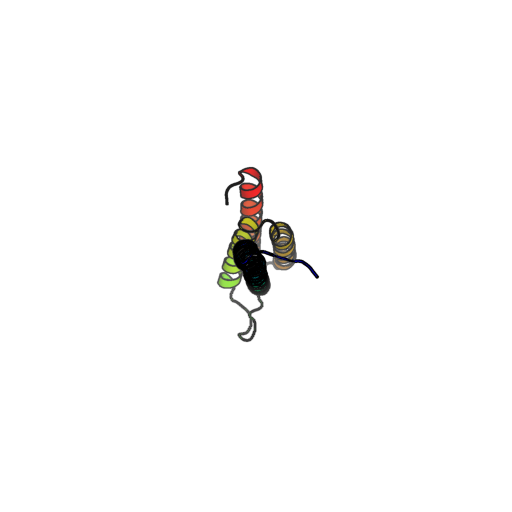 ? -2.123 18.316 3.805 1.00 77.62 126 THR A CA 1
ATOM 966 C C . THR A 1 126 ? -3.141 17.676 4.747 1.00 77.62 126 THR A C 1
ATOM 968 O O . THR A 1 126 ? -4.158 18.290 5.052 1.00 77.62 126 THR A O 1
ATOM 971 N N . GLY A 1 127 ? -2.878 16.459 5.236 1.00 71.81 127 GLY A N 1
ATOM 972 C CA . GLY A 1 127 ? -3.836 15.696 6.040 1.00 71.81 127 GLY A CA 1
ATOM 973 C C . GLY A 1 127 ? -5.028 15.173 5.232 1.00 71.81 127 GLY A C 1
ATOM 974 O O . GLY A 1 127 ? -5.999 14.711 5.827 1.00 71.81 127 GLY A O 1
ATOM 975 N N . GLU A 1 128 ? -4.957 15.245 3.901 1.00 65.31 128 GLU A N 1
ATOM 976 C CA . GLU A 1 128 ? -5.985 14.744 2.990 1.00 65.31 128 GLU A CA 1
ATOM 977 C C . GLU A 1 128 ? -5.882 13.215 2.859 1.00 65.31 128 GLU A C 1
ATOM 979 O O . GLU A 1 128 ? -4.794 12.667 2.642 1.00 65.31 128 GLU A O 1
ATOM 984 N N . TYR A 1 129 ? -7.026 12.539 2.999 1.00 56.78 129 TYR A N 1
ATOM 985 C CA . TYR A 1 129 ? -7.208 11.095 2.810 1.00 56.78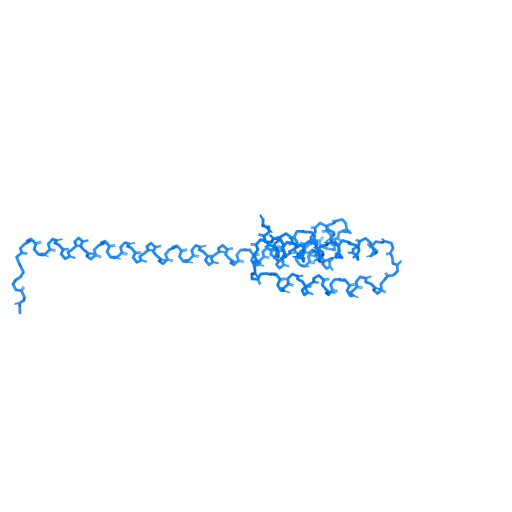 129 TYR A CA 1
ATOM 986 C C . TYR A 1 129 ? -8.289 10.837 1.766 1.00 56.78 129 TYR A C 1
ATOM 988 O O . TYR A 1 129 ? -9.355 11.486 1.868 1.00 56.78 129 TYR A O 1
#

Sequence (129 aa):
MFDMNTGEIVIVLLGGSLIGALLTYLTATRDLALRRRMQTIDIFLRVAARAHGYADERGPVGLGEQVAAIYLMADLANRDKWLRKAGIGHLGEVLKWSSKSESAGQERIVTAVKSALQMIEKNRVTGEY

Secondary structure (DSSP, 8-state):
-----HHHHHHHHHHHHHHHHHHHHHHHHHHHHHHHHHHHHHHHHHHHHHHTTB-SSS-BPPHHHHHHHHHHHHHHHHH-TTTHHHHHHHHHHHHHHHTT---HHHHHHHHHHHHHHHHHHHHHHH---